Protein AF-A0AAP2BJ85-F1 (afdb_monomer_lite)

Foldseek 3Di:
DVVVVVVVVVVVVVVVVVVVVVVVVVVPPCVVVVVVVVVVVPPPDPDDDPVVVVVVCCVVVVVVVVVVVVVVVVVVPPDDPPDPDDPVNVVVVVPD

pLDDT: mean 72.59, std 10.96, range [50.78, 91.0]

Secondary structure (DSSP, 8-state):
--HHHHHHHHHHHHHHHHHHHHHHHHHS-THHHHHHHHHHHTS-SS---HHHHHHHHHHHHHHHHHHHHHHHHHHHHSPPPS----HHHHHHTTT-

Organism: Klebsiella oxytoca (NCBI:txid571)

Radius of gyration: 41.71 Å; chains: 1; bounding box: 70×37×112 Å

Structure (mmCIF, N/CA/C/O backbone):
data_AF-A0AAP2BJ85-F1
#
_entry.id   AF-A0AAP2BJ85-F1
#
loop_
_atom_site.group_PDB
_atom_site.id
_atom_site.type_symbol
_atom_site.label_atom_id
_atom_site.label_alt_id
_atom_site.label_comp_id
_atom_site.label_asym_id
_atom_site.label_entity_id
_atom_site.label_seq_id
_atom_site.pdbx_PDB_ins_code
_atom_site.Cartn_x
_atom_site.Cartn_y
_atom_site.Cartn_z
_atom_site.occupancy
_atom_site.B_iso_or_equiv
_atom_site.auth_seq_id
_atom_site.auth_comp_id
_atom_site.auth_asym_id
_atom_site.auth_atom_id
_atom_site.pdbx_PDB_model_num
ATOM 1 N N . MET A 1 1 ? 48.282 -3.221 -46.579 1.00 51.38 1 MET A N 1
ATOM 2 C CA . MET A 1 1 ? 47.188 -2.304 -46.998 1.00 51.38 1 MET A CA 1
ATOM 3 C C . MET A 1 1 ? 45.774 -2.857 -46.739 1.00 51.38 1 MET A C 1
ATOM 5 O O . MET A 1 1 ? 44.815 -2.126 -46.959 1.00 51.38 1 MET A O 1
ATOM 9 N N . SER A 1 2 ? 45.612 -4.116 -46.300 1.00 62.44 2 SER A N 1
ATOM 10 C CA . SER A 1 2 ? 44.304 -4.742 -46.022 1.00 62.44 2 SER A CA 1
ATOM 11 C C . SER A 1 2 ? 43.797 -4.496 -44.596 1.00 62.44 2 SER A C 1
ATOM 13 O O . SER A 1 2 ? 42.602 -4.302 -44.405 1.00 62.44 2 SER A O 1
ATOM 15 N N . GLU A 1 3 ? 44.689 -4.448 -43.605 1.00 60.97 3 GLU A N 1
ATOM 16 C CA . GLU A 1 3 ? 44.304 -4.340 -42.190 1.00 60.97 3 GLU A CA 1
ATOM 17 C C . GLU A 1 3 ? 43.634 -3.005 -41.855 1.00 60.97 3 GLU A C 1
ATOM 19 O O . GLU A 1 3 ? 42.574 -2.984 -41.239 1.00 60.97 3 GLU A O 1
ATOM 24 N N . THR A 1 4 ? 44.165 -1.884 -42.349 1.00 69.56 4 THR A N 1
ATOM 25 C CA . THR A 1 4 ? 43.566 -0.555 -42.133 1.00 69.56 4 THR A CA 1
ATOM 26 C C . THR A 1 4 ? 42.172 -0.425 -42.751 1.00 69.56 4 THR A C 1
ATOM 28 O O . THR A 1 4 ? 41.307 0.245 -42.190 1.00 69.56 4 THR A O 1
ATOM 31 N N . LYS A 1 5 ? 41.914 -1.114 -43.871 1.00 71.19 5 LYS A N 1
ATOM 32 C CA . LYS A 1 5 ? 40.582 -1.185 -44.492 1.00 71.19 5 LYS A CA 1
ATOM 33 C C . LYS A 1 5 ? 39.609 -2.011 -43.650 1.00 71.19 5 LYS A C 1
ATOM 35 O O . LYS A 1 5 ? 38.449 -1.628 -43.534 1.00 71.19 5 LYS A O 1
ATOM 40 N N . MET A 1 6 ? 40.077 -3.101 -43.038 1.00 74.75 6 MET A N 1
ATOM 41 C CA . MET A 1 6 ? 39.264 -3.906 -42.120 1.00 74.75 6 MET A CA 1
ATOM 42 C C . MET A 1 6 ? 38.925 -3.142 -40.836 1.00 74.75 6 MET A C 1
ATOM 44 O O . MET A 1 6 ? 37.775 -3.169 -40.405 1.00 74.75 6 MET A O 1
ATOM 48 N N . PHE A 1 7 ? 39.872 -2.377 -40.286 1.00 76.44 7 PHE A N 1
ATOM 49 C CA . PHE A 1 7 ? 39.607 -1.495 -39.146 1.00 76.44 7 PHE A CA 1
ATOM 50 C C . PHE A 1 7 ? 38.560 -0.426 -39.476 1.00 76.44 7 PHE A C 1
ATOM 52 O O . PHE A 1 7 ? 37.588 -0.282 -38.737 1.00 76.44 7 PHE A O 1
ATOM 59 N N 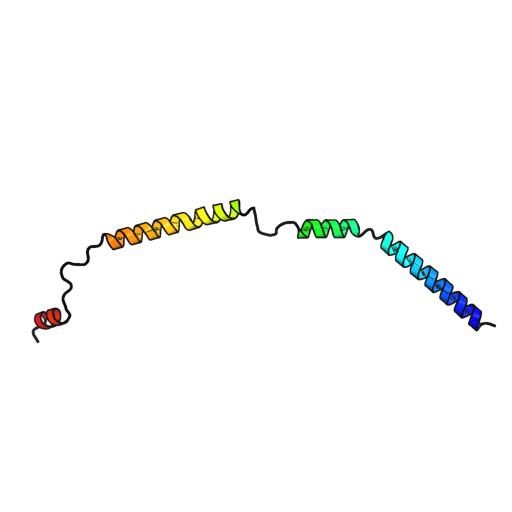. LEU A 1 8 ? 38.686 0.265 -40.612 1.00 80.00 8 LEU A N 1
ATOM 60 C CA . LEU A 1 8 ? 37.697 1.262 -41.042 1.00 80.00 8 LEU A CA 1
ATOM 61 C C . LEU A 1 8 ? 36.309 0.653 -41.282 1.00 80.00 8 LEU A C 1
ATOM 63 O O . LEU A 1 8 ? 35.307 1.239 -40.879 1.00 80.00 8 LEU A O 1
ATOM 67 N N . MET A 1 9 ? 36.246 -0.540 -41.875 1.00 80.12 9 MET A N 1
ATOM 68 C CA . MET A 1 9 ? 34.993 -1.280 -42.049 1.00 80.12 9 MET A CA 1
ATOM 69 C C . MET A 1 9 ? 34.365 -1.655 -40.705 1.00 80.12 9 MET A C 1
ATOM 71 O O . MET A 1 9 ? 33.176 -1.425 -40.512 1.00 80.12 9 MET A O 1
ATOM 75 N N . SER A 1 10 ? 35.150 -2.155 -39.745 1.00 80.69 10 SER A N 1
ATOM 76 C CA . SER A 1 10 ? 34.644 -2.487 -38.406 1.00 80.69 10 SER A CA 1
ATOM 77 C C . SER A 1 10 ? 34.153 -1.260 -37.632 1.00 80.69 10 SER A C 1
ATOM 79 O O . SER A 1 10 ? 33.126 -1.335 -36.961 1.00 80.69 10 SER A O 1
ATOM 81 N N . ALA A 1 11 ? 34.833 -0.118 -37.773 1.00 82.56 11 ALA A N 1
ATOM 82 C CA . ALA A 1 11 ? 34.435 1.139 -37.149 1.00 82.56 11 ALA A CA 1
ATOM 83 C C . ALA A 1 11 ? 33.152 1.704 -37.780 1.00 82.56 11 ALA A C 1
ATOM 85 O O . ALA A 1 11 ? 32.271 2.191 -37.077 1.00 82.56 11 ALA A O 1
ATOM 86 N N . GLY A 1 12 ? 33.005 1.592 -39.104 1.00 85.69 12 GLY A N 1
ATOM 87 C CA . GLY A 1 12 ? 31.764 1.955 -39.789 1.00 85.69 12 GLY A CA 1
ATOM 88 C C . GLY A 1 12 ? 30.594 1.060 -39.377 1.00 85.69 12 GLY A C 1
ATOM 89 O O . GLY A 1 12 ? 29.493 1.546 -39.125 1.00 85.69 12 GLY A O 1
ATOM 90 N N . LEU A 1 13 ? 30.839 -0.244 -39.245 1.00 86.62 13 LEU A N 1
ATOM 91 C CA . LEU A 1 13 ? 29.816 -1.221 -38.879 1.00 86.62 13 LEU A CA 1
ATOM 92 C C . LEU A 1 13 ? 29.386 -1.077 -37.411 1.00 86.62 13 LEU A C 1
ATOM 94 O O . LEU A 1 13 ? 28.201 -1.207 -37.108 1.00 86.62 13 LEU A O 1
ATOM 98 N N . SER A 1 14 ? 30.309 -0.731 -36.507 1.00 86.44 14 SER A N 1
ATOM 99 C CA . SER A 1 14 ? 29.985 -0.455 -35.103 1.00 86.44 14 SER A CA 1
ATOM 100 C C . SER A 1 14 ? 29.182 0.838 -34.930 1.00 86.44 14 SER A C 1
ATOM 102 O O . SER A 1 14 ? 28.243 0.864 -34.133 1.00 86.44 14 SER A O 1
ATOM 104 N N . LEU A 1 15 ? 29.482 1.881 -35.712 1.00 86.81 15 LEU A N 1
ATOM 105 C CA . LEU A 1 15 ? 28.702 3.123 -35.738 1.00 86.81 15 LEU A CA 1
ATOM 106 C C . LEU A 1 15 ? 27.301 2.922 -36.326 1.00 86.81 15 LEU A C 1
ATOM 108 O O . LEU A 1 15 ? 26.324 3.435 -35.786 1.00 86.81 15 LEU A O 1
ATOM 112 N N . ALA A 1 16 ? 27.178 2.141 -37.400 1.00 88.19 16 ALA A N 1
ATOM 113 C CA . ALA A 1 16 ? 25.875 1.804 -37.966 1.00 88.19 16 ALA A CA 1
ATOM 114 C C . ALA A 1 16 ? 25.027 0.983 -36.979 1.00 88.19 16 ALA A C 1
ATOM 116 O O . ALA A 1 16 ? 23.835 1.241 -36.809 1.00 88.19 16 ALA A O 1
ATOM 117 N N . CYS A 1 17 ? 25.647 0.026 -36.284 1.00 86.12 17 CYS A N 1
ATOM 118 C CA . CYS A 1 17 ? 24.971 -0.810 -35.296 1.00 86.12 17 CYS A CA 1
ATOM 119 C C . CYS A 1 17 ? 24.501 0.001 -34.076 1.00 86.12 17 CYS A C 1
ATOM 121 O O . CYS A 1 17 ? 23.360 -0.146 -33.638 1.00 86.12 17 CYS A O 1
ATOM 123 N N . SER A 1 18 ? 25.333 0.911 -33.558 1.00 86.88 18 SER A N 1
ATOM 124 C CA . SER A 1 18 ? 24.945 1.772 -32.436 1.00 86.88 18 SER A CA 1
ATOM 125 C C . SER A 1 18 ? 23.825 2.745 -32.812 1.00 86.88 18 SER A C 1
ATOM 127 O O . SER A 1 18 ? 22.880 2.904 -32.040 1.00 86.88 18 SER A O 1
ATOM 129 N N . ALA A 1 19 ? 23.851 3.317 -34.020 1.00 85.62 19 ALA A N 1
ATOM 130 C CA . ALA A 1 19 ? 22.771 4.166 -34.521 1.00 85.62 19 ALA A CA 1
ATOM 131 C C . ALA A 1 19 ? 21.437 3.408 -34.646 1.00 85.62 19 ALA A C 1
ATOM 133 O O . ALA A 1 19 ? 20.395 3.921 -34.235 1.00 85.62 19 ALA A O 1
ATOM 134 N N . LEU A 1 20 ? 21.462 2.168 -35.149 1.00 85.69 20 LEU A N 1
ATOM 135 C CA . LEU A 1 20 ? 20.271 1.317 -35.244 1.00 85.69 20 LEU A CA 1
ATOM 136 C C . LEU A 1 20 ? 19.715 0.935 -33.871 1.00 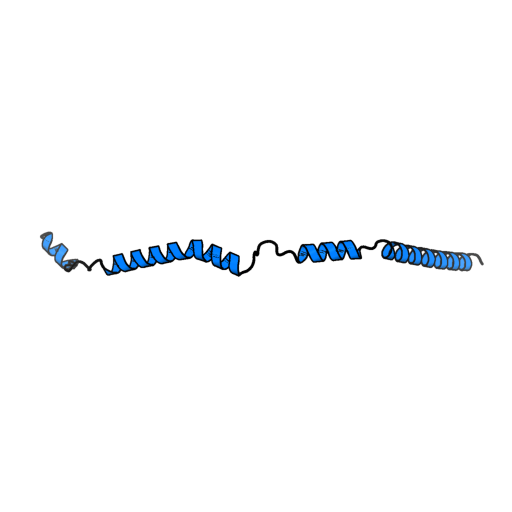85.69 20 LEU A C 1
ATOM 138 O O . LEU A 1 20 ? 18.499 0.930 -33.694 1.00 85.69 20 LEU A O 1
ATOM 142 N N . LEU A 1 21 ? 20.576 0.665 -32.887 1.00 83.44 21 LEU A N 1
ATOM 143 C CA . LEU A 1 21 ? 20.141 0.402 -31.515 1.00 83.44 21 LEU A CA 1
ATOM 144 C C . LEU A 1 21 ? 19.487 1.635 -30.888 1.00 83.44 21 LEU A C 1
ATOM 146 O O . LEU A 1 21 ? 18.416 1.514 -30.303 1.00 83.44 21 LEU A O 1
ATOM 150 N N . VAL A 1 22 ? 20.069 2.827 -31.050 1.00 82.19 22 VAL A N 1
ATOM 151 C CA . VAL A 1 22 ? 19.476 4.079 -30.546 1.00 82.19 22 VAL A CA 1
ATOM 152 C C . VAL A 1 22 ? 18.130 4.360 -31.214 1.00 82.19 22 VAL A C 1
ATOM 154 O O . VAL A 1 22 ? 17.172 4.729 -30.532 1.00 82.19 22 VAL A O 1
ATOM 157 N N . ALA A 1 23 ? 18.022 4.134 -32.525 1.00 78.69 23 ALA A N 1
ATOM 158 C CA . ALA A 1 23 ? 16.762 4.265 -33.249 1.00 78.69 23 ALA A CA 1
ATOM 159 C C . ALA A 1 23 ? 15.720 3.245 -32.768 1.00 78.69 23 ALA A C 1
ATOM 161 O O . ALA A 1 23 ? 14.581 3.624 -32.512 1.00 78.69 23 ALA A O 1
ATOM 162 N N . ALA A 1 24 ? 16.108 1.982 -32.570 1.00 76.88 24 ALA A N 1
ATOM 163 C CA . ALA A 1 24 ? 15.232 0.945 -32.035 1.00 76.88 24 ALA A CA 1
ATOM 164 C C . ALA A 1 24 ? 14.750 1.286 -30.619 1.00 76.88 24 ALA A C 1
ATOM 166 O O . ALA A 1 24 ? 13.555 1.200 -30.359 1.00 76.88 24 ALA A O 1
ATOM 167 N N . PHE A 1 25 ? 15.639 1.749 -29.734 1.00 71.19 25 PHE A N 1
ATOM 168 C CA . PHE A 1 25 ? 15.275 2.177 -28.380 1.00 71.19 25 PHE A CA 1
ATOM 169 C C . PHE A 1 25 ? 14.359 3.406 -28.372 1.00 71.19 25 PHE A C 1
ATOM 171 O O . PHE A 1 25 ? 13.445 3.476 -27.554 1.00 71.19 25 PHE A O 1
ATOM 178 N N . SER A 1 26 ? 14.569 4.343 -29.300 1.00 69.94 26 SER A N 1
ATOM 179 C CA . SER A 1 26 ? 13.725 5.537 -29.446 1.00 69.94 26 SER A CA 1
ATOM 180 C C . SER A 1 26 ? 12.343 5.206 -30.019 1.00 69.94 26 SER A C 1
ATOM 182 O O . SER A 1 26 ? 11.352 5.795 -29.604 1.00 69.94 26 SER A O 1
ATOM 184 N N . TYR A 1 27 ? 12.260 4.246 -30.948 1.00 65.75 27 TYR A N 1
ATOM 185 C CA . TYR A 1 27 ? 10.994 3.762 -31.513 1.00 65.75 27 TYR A CA 1
ATOM 186 C C . TYR A 1 27 ? 10.233 2.831 -30.574 1.00 65.75 27 TYR A C 1
ATOM 188 O O . TYR A 1 27 ? 9.005 2.761 -30.635 1.00 65.75 27 TYR A O 1
ATOM 196 N N . THR A 1 28 ? 10.931 2.110 -29.694 1.00 65.44 28 THR A N 1
ATOM 197 C CA . THR A 1 28 ? 10.296 1.387 -28.595 1.00 65.44 28 THR A CA 1
ATOM 198 C C . THR A 1 28 ? 9.887 2.407 -27.546 1.00 65.44 28 THR A C 1
ATOM 200 O O . THR A 1 28 ? 10.532 2.535 -26.507 1.00 65.44 28 THR A O 1
ATOM 203 N N . ASP A 1 29 ? 8.827 3.159 -27.836 1.00 61.56 29 ASP A N 1
ATOM 204 C CA . ASP A 1 29 ? 8.271 4.174 -26.954 1.00 61.56 29 ASP A CA 1
ATOM 205 C C . ASP A 1 29 ? 7.617 3.505 -25.735 1.00 61.56 29 ASP A C 1
ATOM 207 O O . ASP A 1 29 ? 6.404 3.328 -25.595 1.00 61.56 29 ASP A O 1
ATOM 211 N N . LYS A 1 30 ? 8.494 3.046 -24.845 1.00 64.44 30 LYS A N 1
ATOM 212 C CA . LYS A 1 30 ? 8.190 2.438 -23.558 1.00 64.44 30 LYS A CA 1
ATOM 213 C C . LYS A 1 30 ? 7.686 3.492 -22.578 1.00 64.44 30 LYS A C 1
ATOM 215 O O . LYS A 1 30 ? 7.267 3.104 -21.495 1.00 64.44 30 LYS A O 1
ATOM 220 N N . SER A 1 31 ? 7.692 4.783 -22.932 1.00 65.38 31 SER A N 1
ATOM 221 C CA . SER A 1 31 ? 7.202 5.866 -22.075 1.00 65.38 31 SER A CA 1
ATOM 222 C C . SER A 1 31 ? 5.753 5.622 -21.656 1.00 65.38 31 SER A C 1
ATOM 224 O O . SER A 1 31 ? 5.451 5.681 -20.470 1.00 65.38 31 SER A O 1
ATOM 226 N N . SER A 1 32 ? 4.899 5.198 -22.590 1.00 64.62 32 SER A N 1
ATOM 227 C CA . SER A 1 32 ? 3.499 4.844 -22.333 1.00 64.62 32 SER A CA 1
ATOM 228 C C . SER A 1 32 ? 3.351 3.637 -21.398 1.00 64.62 32 SER A C 1
ATOM 230 O O . SER A 1 32 ? 2.506 3.640 -20.503 1.00 64.62 32 SER A O 1
ATOM 232 N N . GLN A 1 33 ? 4.206 2.618 -21.549 1.00 66.88 33 GLN A N 1
ATOM 233 C CA . GLN A 1 33 ? 4.232 1.437 -20.676 1.00 66.88 33 GLN A CA 1
ATOM 234 C C . GLN A 1 33 ? 4.756 1.789 -19.278 1.00 66.88 33 GLN A C 1
ATOM 236 O O . GLN A 1 33 ? 4.205 1.318 -18.288 1.00 66.88 33 GLN A O 1
ATOM 241 N N . ILE A 1 34 ? 5.775 2.646 -19.184 1.00 69.69 34 ILE A N 1
ATOM 242 C CA . ILE A 1 34 ? 6.338 3.152 -17.925 1.00 69.69 34 ILE A CA 1
ATOM 243 C C . ILE A 1 34 ? 5.322 4.055 -17.217 1.00 69.69 34 ILE A C 1
ATOM 245 O O . ILE A 1 34 ? 5.136 3.936 -16.009 1.00 69.69 34 ILE A O 1
ATOM 249 N N . GLU A 1 35 ? 4.610 4.909 -17.951 1.00 71.44 35 GLU A N 1
ATOM 250 C CA . GLU A 1 35 ? 3.554 5.767 -17.417 1.00 71.44 35 GLU A CA 1
ATOM 251 C C . GLU A 1 35 ? 2.354 4.939 -16.940 1.00 71.44 35 GLU A C 1
ATOM 253 O O . GLU A 1 35 ? 1.806 5.203 -15.869 1.00 71.44 35 GLU A O 1
ATOM 258 N N . ALA A 1 36 ? 1.972 3.895 -17.681 1.00 71.25 36 ALA A N 1
ATOM 259 C CA . ALA A 1 36 ? 0.938 2.953 -17.265 1.00 71.25 36 ALA A CA 1
ATOM 260 C C . ALA A 1 36 ? 1.349 2.180 -16.002 1.00 71.25 36 ALA A C 1
ATOM 262 O O . ALA A 1 36 ? 0.549 2.072 -15.070 1.00 71.25 36 ALA A O 1
ATOM 263 N N . LEU A 1 37 ? 2.604 1.722 -15.921 1.00 70.12 37 LEU A N 1
ATOM 264 C CA . LEU A 1 37 ? 3.149 1.052 -14.739 1.00 70.12 37 LEU A CA 1
ATOM 265 C C . LEU A 1 37 ? 3.197 2.000 -13.531 1.00 70.12 37 LEU A C 1
ATOM 267 O O . LEU A 1 37 ? 2.818 1.612 -12.429 1.00 70.12 37 LEU A O 1
ATOM 271 N N . ALA A 1 38 ? 3.588 3.260 -13.738 1.00 71.31 38 ALA A N 1
ATOM 272 C CA . ALA A 1 38 ? 3.606 4.297 -12.709 1.00 71.31 38 ALA A CA 1
ATOM 273 C C . ALA A 1 38 ? 2.192 4.692 -12.248 1.00 71.31 38 ALA A C 1
ATOM 275 O O . ALA A 1 38 ? 1.970 4.969 -11.071 1.00 71.31 38 ALA A O 1
ATOM 276 N N . LYS A 1 39 ? 1.204 4.705 -13.150 1.00 68.94 39 LYS A N 1
ATOM 277 C CA . LYS A 1 39 ? -0.209 4.895 -12.787 1.00 68.94 39 LYS A CA 1
ATOM 278 C C . LYS A 1 39 ? -0.749 3.697 -12.015 1.00 68.94 39 LYS A C 1
ATOM 280 O O . LYS A 1 39 ? -1.524 3.886 -11.084 1.00 68.94 39 LYS A O 1
ATOM 285 N N . GLN A 1 40 ? -0.341 2.481 -12.371 1.00 69.00 40 GLN A N 1
ATOM 286 C CA . GLN A 1 40 ? -0.751 1.264 -11.677 1.00 69.00 40 GLN A CA 1
ATOM 287 C C . GLN A 1 40 ? -0.096 1.137 -10.295 1.00 69.00 40 GLN A C 1
ATOM 289 O O . GLN A 1 40 ? -0.784 0.756 -9.355 1.00 69.00 40 GLN A O 1
ATOM 294 N N . SER A 1 41 ? 1.172 1.525 -10.132 1.00 63.56 41 SER A N 1
ATOM 295 C CA . SER A 1 41 ? 1.845 1.557 -8.824 1.00 63.56 41 SER A CA 1
ATOM 296 C C . SER A 1 41 ? 1.312 2.657 -7.902 1.00 63.56 41 SER A C 1
ATOM 298 O O . SER A 1 41 ? 1.336 2.506 -6.685 1.00 63.56 41 SER A O 1
ATOM 300 N N . LYS A 1 42 ? 0.775 3.744 -8.472 1.00 63.66 42 LYS A N 1
ATOM 301 C CA . LYS A 1 42 ? 0.064 4.796 -7.731 1.00 63.66 42 LYS A CA 1
ATOM 302 C C . LYS A 1 42 ? -1.376 4.436 -7.365 1.00 63.66 42 LYS A C 1
ATOM 304 O O . LYS A 1 42 ? -1.984 5.183 -6.602 1.00 63.66 42 LYS A O 1
ATOM 309 N N . LYS A 1 43 ? -1.950 3.343 -7.887 1.00 58.72 43 LYS A N 1
ATOM 310 C CA . LYS A 1 43 ? -3.261 2.880 -7.413 1.00 58.72 43 LYS A CA 1
ATOM 311 C C . LYS A 1 43 ? -3.061 2.296 -6.015 1.00 58.72 43 LYS A C 1
ATOM 313 O O . LYS A 1 43 ? -2.345 1.304 -5.899 1.00 58.72 43 LYS A O 1
ATOM 318 N N . PRO A 1 44 ? -3.659 2.881 -4.963 1.00 59.06 44 PRO A N 1
ATOM 319 C CA . PRO A 1 44 ? -3.514 2.356 -3.618 1.00 59.06 44 PRO A CA 1
ATOM 320 C C . PRO A 1 44 ? -4.172 0.978 -3.571 1.00 59.06 44 PRO A C 1
ATOM 322 O O . PRO A 1 44 ? -5.395 0.840 -3.546 1.00 59.06 44 PRO A O 1
ATOM 325 N N . VAL A 1 45 ? -3.340 -0.057 -3.600 1.00 63.28 45 VAL A N 1
ATOM 326 C CA . VAL A 1 45 ? -3.740 -1.416 -3.270 1.00 63.28 45 VAL A CA 1
ATOM 327 C C . VAL A 1 45 ? -4.043 -1.385 -1.771 1.00 63.28 45 VAL A C 1
ATOM 329 O O . VAL A 1 45 ? -3.146 -1.204 -0.957 1.00 63.28 45 VAL A O 1
ATOM 332 N N . TYR A 1 46 ? -5.324 -1.502 -1.422 1.00 51.03 46 TYR A N 1
ATOM 333 C CA .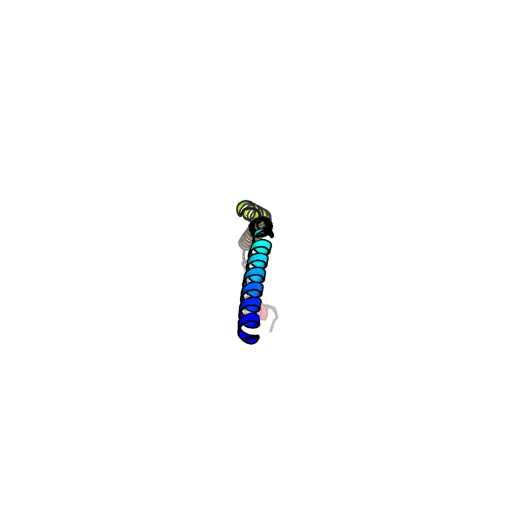 TYR A 1 46 ? -5.822 -1.728 -0.058 1.00 51.03 46 TYR A CA 1
ATOM 334 C C . TYR A 1 46 ? -5.931 -0.572 0.946 1.00 51.03 46 TYR A C 1
ATOM 336 O O . TYR A 1 46 ? -6.095 -0.832 2.133 1.00 51.03 46 TYR A O 1
ATOM 344 N N . LEU A 1 47 ? -5.990 0.687 0.514 1.00 53.88 47 LEU A N 1
ATOM 345 C CA . LEU A 1 47 ? -6.460 1.760 1.401 1.00 53.88 47 LEU A CA 1
ATOM 346 C C . LEU A 1 47 ? -7.465 2.639 0.667 1.00 53.88 47 LEU A C 1
ATOM 348 O O . LEU A 1 47 ? -7.141 3.692 0.122 1.00 53.88 47 LEU A O 1
ATOM 352 N N . SER A 1 48 ? -8.722 2.196 0.669 1.00 60.22 48 SER A N 1
ATOM 353 C CA . SER A 1 48 ? -9.826 3.147 0.620 1.00 60.22 48 SER A CA 1
ATOM 354 C C . SER A 1 48 ? -9.575 4.204 1.691 1.00 60.22 48 SER A C 1
ATOM 356 O O . SER A 1 48 ? -9.250 3.830 2.816 1.00 60.22 48 SER A O 1
ATOM 358 N N . THR A 1 49 ? -9.671 5.474 1.302 1.00 71.00 49 THR A N 1
ATOM 359 C CA . THR A 1 49 ? -9.554 6.702 2.104 1.00 71.00 49 THR A CA 1
ATOM 360 C C . THR A 1 49 ? -9.585 6.459 3.614 1.00 71.00 49 THR A C 1
ATOM 362 O O . THR A 1 49 ? -10.502 5.806 4.098 1.00 71.00 49 THR A O 1
ATOM 365 N N . GLN A 1 50 ? -8.636 7.020 4.371 1.00 68.00 50 GLN A N 1
ATOM 366 C CA . GLN A 1 50 ? -8.527 6.876 5.837 1.00 68.00 50 GLN A CA 1
ATOM 367 C C . GLN A 1 50 ? -9.874 7.008 6.575 1.00 68.00 50 GLN A C 1
ATOM 369 O O . GLN A 1 50 ? -10.129 6.314 7.551 1.00 68.00 50 GLN A O 1
ATOM 374 N N . GLU A 1 51 ? -10.766 7.845 6.055 1.00 73.31 51 GLU A N 1
ATOM 375 C CA . GLU A 1 51 ? -12.146 8.009 6.504 1.00 73.31 51 GLU A CA 1
ATOM 376 C C . GLU A 1 51 ? -12.995 6.722 6.447 1.00 73.31 51 GLU A C 1
ATOM 378 O O . GLU A 1 51 ? -13.702 6.407 7.401 1.00 73.31 51 GLU A O 1
ATOM 383 N N . LYS A 1 52 ? -12.891 5.930 5.374 1.00 75.62 52 LYS A N 1
ATOM 384 C CA . LYS A 1 52 ? -13.598 4.650 5.223 1.00 75.62 52 LYS A CA 1
ATOM 385 C C . LYS A 1 52 ? -13.057 3.592 6.183 1.00 75.62 52 LYS A C 1
ATOM 387 O O . LYS A 1 52 ? -13.844 2.902 6.817 1.00 75.62 52 LYS A O 1
ATOM 392 N N . MET A 1 53 ? -11.737 3.532 6.357 1.00 76.38 53 MET A N 1
ATOM 393 C CA . MET A 1 53 ? -11.101 2.660 7.351 1.00 76.38 53 MET A CA 1
ATOM 394 C C . MET A 1 53 ? -11.514 3.043 8.778 1.00 76.38 53 MET A C 1
ATOM 396 O O . MET A 1 53 ? -11.866 2.174 9.568 1.00 76.38 53 MET A O 1
ATOM 400 N N . ASN A 1 54 ? -11.539 4.338 9.101 1.00 80.12 54 ASN A N 1
ATOM 401 C CA . ASN A 1 54 ? -11.994 4.816 10.406 1.00 80.12 54 ASN A CA 1
ATOM 402 C C . ASN A 1 54 ? -13.468 4.481 10.651 1.00 80.12 54 ASN A C 1
ATOM 404 O O . ASN A 1 54 ? -13.827 4.116 11.766 1.00 80.12 54 ASN A O 1
ATOM 408 N N . LYS A 1 55 ? -14.314 4.576 9.620 1.00 83.81 55 LYS A N 1
ATOM 409 C CA . LYS A 1 55 ? -15.730 4.211 9.705 1.00 83.81 55 LYS A CA 1
ATOM 410 C C . LYS A 1 55 ? -15.919 2.712 9.929 1.00 83.81 55 LYS A C 1
ATOM 412 O O . LYS A 1 55 ? -16.601 2.332 10.871 1.00 83.81 55 LYS A O 1
ATOM 417 N N . GLU A 1 56 ? -15.267 1.875 9.124 1.00 80.31 56 GLU A N 1
ATOM 418 C CA . GLU A 1 56 ? -15.321 0.414 9.270 1.00 80.31 56 GLU A CA 1
ATOM 419 C C . GLU A 1 56 ? -14.770 -0.028 10.636 1.00 80.31 56 GLU A C 1
ATOM 421 O O . GLU A 1 56 ? -15.354 -0.880 11.306 1.00 80.31 56 GLU A O 1
ATOM 426 N N . MET A 1 57 ? -13.691 0.604 11.106 1.00 80.00 57 MET A N 1
ATOM 427 C CA . MET A 1 57 ? -13.134 0.324 12.426 1.00 80.00 57 MET A CA 1
ATOM 428 C C . MET A 1 57 ? -14.048 0.807 13.557 1.00 80.00 57 MET A C 1
ATOM 430 O O . MET A 1 57 ? -14.187 0.105 14.557 1.00 80.00 57 MET A O 1
ATOM 434 N N . ALA A 1 58 ? -14.714 1.955 13.411 1.00 84.88 58 ALA A N 1
ATOM 435 C CA . ALA A 1 58 ? -15.702 2.429 14.376 1.00 84.88 58 ALA A CA 1
ATOM 436 C C . ALA A 1 58 ? -16.924 1.498 14.447 1.00 84.88 58 ALA A C 1
ATOM 438 O O . ALA A 1 58 ? -17.351 1.163 15.551 1.00 84.88 58 ALA A O 1
ATOM 439 N N . ASP A 1 59 ? -17.431 1.018 13.309 1.00 87.25 59 ASP A N 1
ATOM 440 C CA . ASP A 1 59 ? -18.566 0.086 13.252 1.00 87.25 59 ASP A CA 1
ATOM 441 C C . ASP A 1 59 ? -18.262 -1.234 13.988 1.00 87.25 59 ASP A C 1
ATOM 443 O O . ASP A 1 59 ? -19.142 -1.808 14.633 1.00 87.25 59 ASP A O 1
ATOM 447 N N . ILE A 1 60 ? -17.005 -1.692 13.958 1.00 84.12 60 ILE A N 1
ATOM 448 C CA . ILE A 1 60 ? -16.568 -2.918 14.642 1.00 84.12 60 ILE A CA 1
ATOM 449 C C . ILE A 1 60 ? -16.207 -2.658 16.114 1.00 84.12 60 ILE A C 1
ATOM 451 O O . ILE A 1 60 ? -16.609 -3.418 16.998 1.00 84.12 60 ILE A O 1
ATOM 455 N N . MET A 1 61 ? -15.434 -1.608 16.408 1.00 84.75 61 MET A N 1
ATOM 456 C CA . MET A 1 61 ? -14.889 -1.371 17.751 1.00 84.75 61 MET A CA 1
ATOM 457 C C . MET A 1 61 ? -15.897 -0.732 18.710 1.00 84.75 61 MET A C 1
ATOM 459 O O . MET A 1 61 ? -15.889 -1.057 19.899 1.00 84.75 61 MET A O 1
ATOM 463 N N . LEU A 1 62 ? -16.772 0.161 18.237 1.00 88.25 62 LEU A N 1
ATOM 464 C CA . LEU A 1 62 ? -17.697 0.902 19.102 1.00 88.25 62 LEU A CA 1
ATOM 465 C C . LEU A 1 62 ? -18.648 -0.027 19.888 1.00 88.25 62 LEU A C 1
ATOM 467 O O . LEU A 1 62 ? -18.763 0.154 21.105 1.00 88.25 62 LEU A O 1
ATOM 471 N N . PRO A 1 63 ? -19.279 -1.055 19.282 1.00 91.00 63 PRO A N 1
ATOM 472 C CA . PRO A 1 63 ? -20.144 -1.976 20.022 1.00 91.00 63 PRO A CA 1
ATOM 473 C C . PRO A 1 63 ? -19.382 -2.798 21.070 1.00 91.00 63 PRO A C 1
ATOM 475 O O . PRO A 1 63 ? -19.900 -3.050 22.160 1.00 91.00 63 PRO A O 1
ATOM 478 N N . LEU A 1 64 ? -18.138 -3.189 20.769 1.00 87.69 64 LEU A N 1
ATOM 479 C CA . LEU A 1 64 ? -17.289 -3.950 21.689 1.00 87.69 64 LEU A CA 1
ATOM 480 C 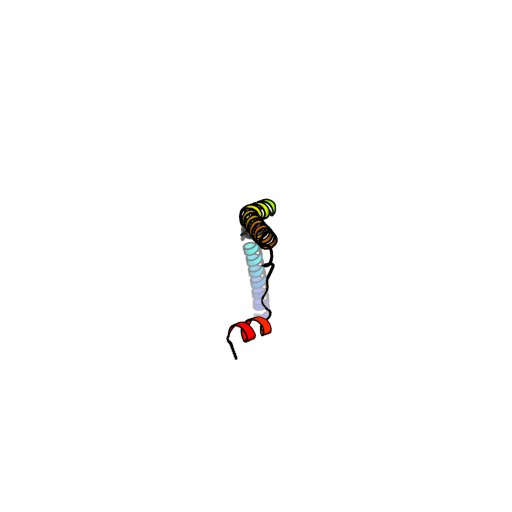C . LEU A 1 64 ? -16.926 -3.122 22.924 1.00 87.69 64 LEU A C 1
ATOM 482 O O . LEU A 1 64 ? -17.074 -3.600 24.050 1.00 87.69 64 LEU A O 1
ATOM 486 N N . LEU A 1 65 ? -16.538 -1.861 22.724 1.00 87.31 65 LEU A N 1
ATOM 487 C CA . LEU A 1 65 ? -16.233 -0.933 23.814 1.00 87.31 65 LEU A CA 1
ATOM 488 C C . LEU A 1 65 ? -17.469 -0.643 24.674 1.00 87.31 65 LEU A C 1
ATOM 490 O O . LEU A 1 65 ? -17.386 -0.630 25.902 1.00 87.31 65 LEU A O 1
ATOM 494 N N . GLN A 1 66 ? -18.640 -0.470 24.056 1.00 89.69 66 GLN A N 1
ATOM 495 C CA . GLN A 1 66 ? -19.896 -0.297 24.790 1.00 89.69 66 GLN A CA 1
ATOM 496 C C . GLN A 1 66 ? -20.253 -1.531 25.626 1.00 89.69 66 GLN A C 1
ATOM 498 O O . GLN A 1 66 ? -20.726 -1.392 26.755 1.00 89.69 66 GLN A O 1
ATOM 503 N N . LYS A 1 67 ? -20.023 -2.738 25.095 1.00 90.06 67 LYS A N 1
ATOM 504 C CA . LYS A 1 67 ? -20.252 -3.990 25.822 1.00 90.06 67 LYS A CA 1
ATOM 505 C C . LYS A 1 67 ? -19.317 -4.115 27.025 1.00 90.06 67 LYS A C 1
ATOM 507 O O . LYS A 1 67 ? -19.800 -4.353 28.129 1.00 90.06 67 LYS A O 1
ATOM 512 N N . GLN A 1 68 ? -18.020 -3.864 26.838 1.00 86.75 68 GLN A N 1
ATOM 513 C CA . GLN A 1 68 ? -17.040 -3.867 27.929 1.00 86.75 68 GLN A CA 1
ATOM 514 C C . GLN A 1 68 ? -17.414 -2.871 29.028 1.00 86.75 68 GLN A C 1
ATOM 516 O O . GLN A 1 68 ? -17.432 -3.222 30.206 1.00 86.75 68 GLN A O 1
ATOM 521 N N . ARG A 1 69 ? -17.813 -1.650 28.656 1.00 88.12 69 ARG A N 1
ATOM 522 C CA . ARG A 1 69 ? -18.209 -0.631 29.633 1.00 88.12 69 ARG A CA 1
ATOM 523 C C . ARG A 1 69 ? -19.434 -1.048 30.452 1.00 88.12 69 ARG A C 1
ATOM 525 O O . ARG A 1 69 ? -19.469 -0.834 31.660 1.00 88.12 69 ARG A O 1
ATOM 532 N N . LYS A 1 70 ? -20.427 -1.680 29.816 1.00 87.19 70 LYS A N 1
ATOM 533 C CA . LYS A 1 70 ? -21.612 -2.221 30.506 1.00 87.19 70 LYS A CA 1
ATOM 534 C C . LYS A 1 70 ? -21.249 -3.360 31.459 1.00 87.19 70 LYS A C 1
ATOM 536 O O . LYS A 1 70 ? -21.797 -3.425 32.556 1.00 87.19 70 LYS A O 1
ATOM 541 N N . GLU A 1 71 ? -20.325 -4.236 31.069 1.00 85.56 71 GLU A N 1
ATOM 542 C CA . GLU A 1 71 ? -19.820 -5.309 31.934 1.00 85.56 71 GLU A CA 1
ATOM 543 C C . GLU A 1 71 ? -19.053 -4.754 33.144 1.00 85.56 71 GLU A C 1
ATOM 545 O O . GLU A 1 71 ? -19.240 -5.231 34.264 1.00 85.56 71 GLU A O 1
ATOM 550 N N . GLU A 1 72 ? -18.243 -3.710 32.964 1.00 81.44 72 GLU A N 1
ATOM 551 C CA . GLU A 1 72 ? -17.573 -3.018 34.070 1.00 81.44 72 GLU A CA 1
ATOM 552 C C . GLU A 1 72 ? -18.558 -2.330 35.019 1.00 81.44 72 GLU A C 1
ATOM 554 O O . GLU A 1 72 ? -18.423 -2.433 36.238 1.00 81.44 72 GLU A O 1
ATOM 559 N N . GLU A 1 73 ? -19.568 -1.641 34.487 1.00 82.38 73 GLU A N 1
ATOM 560 C CA . GLU A 1 73 ? -20.621 -1.023 35.295 1.00 82.38 73 GLU A CA 1
ATOM 561 C C . GLU A 1 73 ? -21.435 -2.077 36.060 1.00 82.38 73 GLU A C 1
ATOM 563 O O . GLU A 1 73 ? -21.768 -1.865 37.228 1.00 82.38 73 GLU A O 1
ATOM 568 N N . ALA A 1 74 ? -21.704 -3.235 35.452 1.00 79.19 74 ALA A N 1
ATOM 569 C CA . ALA A 1 74 ? -22.342 -4.362 36.126 1.00 79.19 74 ALA A CA 1
ATOM 570 C C . ALA A 1 74 ? -21.461 -4.907 37.261 1.00 79.19 74 ALA A C 1
ATOM 572 O O . ALA A 1 74 ? -21.951 -5.087 38.373 1.00 79.19 74 ALA A O 1
ATOM 573 N N . ARG A 1 75 ? -20.151 -5.077 37.032 1.00 68.25 75 ARG A N 1
ATOM 574 C CA . ARG A 1 75 ? -19.193 -5.489 38.074 1.00 68.25 75 ARG A CA 1
ATOM 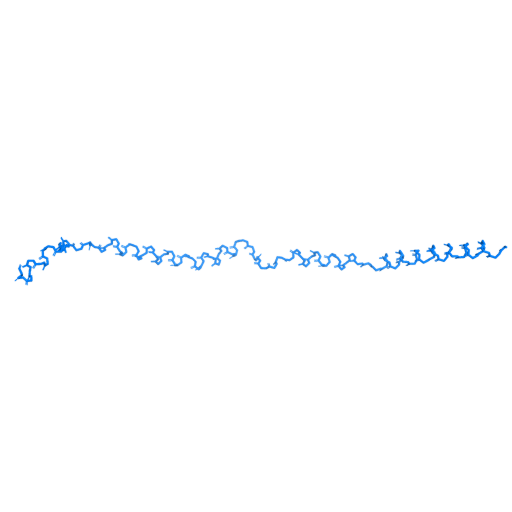575 C C . ARG A 1 75 ? -19.098 -4.481 39.218 1.00 68.25 75 ARG A C 1
ATOM 577 O O . ARG A 1 75 ? -19.001 -4.893 40.366 1.00 68.25 75 ARG A O 1
ATOM 584 N N . LYS A 1 76 ? -19.167 -3.177 38.933 1.00 67.69 76 LYS A N 1
ATOM 585 C CA . LYS A 1 76 ? -19.173 -2.118 39.961 1.00 67.69 76 LYS A CA 1
ATOM 586 C C . LYS A 1 76 ? -20.461 -2.101 40.792 1.00 67.69 76 LYS A C 1
ATOM 588 O O . LYS A 1 76 ? -20.419 -1.701 41.951 1.00 67.69 76 LYS A O 1
ATOM 593 N N . LYS A 1 77 ? -21.594 -2.525 40.220 1.00 66.69 77 LYS A N 1
ATOM 594 C CA . LYS A 1 77 ? -22.889 -2.630 40.919 1.00 66.69 77 LYS A CA 1
ATOM 595 C C . LYS A 1 77 ? -23.015 -3.884 41.785 1.00 66.69 77 LYS A C 1
ATOM 597 O O . LYS A 1 77 ? -23.866 -3.911 42.672 1.00 66.69 77 LYS A O 1
ATOM 602 N N . ILE A 1 78 ? -22.183 -4.902 41.561 1.00 62.09 78 ILE A N 1
ATOM 603 C CA . ILE A 1 78 ? -22.087 -6.050 42.464 1.00 62.09 78 ILE A CA 1
ATOM 604 C C . ILE A 1 78 ? -21.415 -5.555 43.750 1.00 62.09 78 ILE A C 1
ATOM 606 O O . ILE A 1 78 ? -20.201 -5.356 43.802 1.00 62.09 78 ILE A O 1
ATOM 610 N N . LYS A 1 79 ? -22.219 -5.325 44.796 1.00 59.44 79 LYS A N 1
ATOM 611 C CA . LYS A 1 79 ? -21.696 -5.112 46.149 1.00 59.44 79 LYS A CA 1
ATOM 612 C C . LYS A 1 79 ? -20.858 -6.333 46.521 1.00 59.44 79 LYS A C 1
ATOM 614 O O . LYS A 1 79 ? -21.311 -7.466 46.352 1.00 59.44 79 LYS A O 1
ATOM 619 N N . LYS A 1 80 ? -19.639 -6.105 47.022 1.00 60.66 80 LYS A N 1
ATOM 620 C CA . LYS A 1 80 ? -18.893 -7.166 47.708 1.00 60.66 80 LY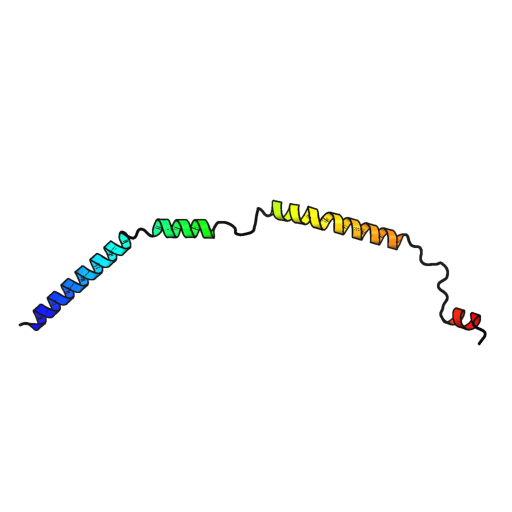S A CA 1
ATOM 621 C C . LYS A 1 80 ? -19.813 -7.727 48.802 1.00 60.66 80 LYS A C 1
ATOM 623 O O . LYS A 1 80 ? -20.494 -6.924 49.439 1.00 60.66 80 LYS A O 1
ATOM 628 N N . PRO A 1 81 ? -19.891 -9.053 48.990 1.00 62.31 81 PRO A N 1
ATOM 629 C CA . PRO A 1 81 ? -20.679 -9.606 50.081 1.00 62.31 81 PRO A CA 1
ATOM 630 C C . PRO A 1 81 ? -20.209 -8.974 51.397 1.00 62.31 81 PRO A C 1
ATOM 632 O O . PRO A 1 81 ? -19.007 -8.931 51.656 1.00 62.31 81 PRO A O 1
ATOM 635 N N . ASP A 1 82 ? -21.153 -8.469 52.200 1.00 57.72 82 ASP A N 1
ATOM 636 C CA . ASP A 1 82 ? -20.870 -7.812 53.490 1.00 57.72 82 ASP A CA 1
ATOM 637 C C . ASP A 1 82 ? -20.171 -8.757 54.483 1.00 57.72 82 ASP A C 1
ATOM 639 O O . ASP A 1 82 ? -19.578 -8.324 55.467 1.00 57.72 82 ASP A O 1
ATOM 643 N N . THR A 1 83 ? -20.190 -10.060 54.203 1.00 60.00 83 THR A N 1
ATOM 644 C CA . THR A 1 83 ? -19.468 -11.088 54.944 1.00 60.00 83 THR A CA 1
ATOM 645 C C . THR A 1 83 ? -18.532 -11.842 54.006 1.00 60.00 83 THR A C 1
ATOM 647 O O . THR A 1 83 ? -18.910 -12.765 53.287 1.00 60.00 83 THR A O 1
ATOM 650 N N . VAL A 1 84 ? -17.262 -11.440 54.014 1.00 60.78 84 VAL A N 1
ATOM 651 C CA . VAL A 1 84 ? -16.167 -12.307 53.579 1.00 60.78 84 VAL A CA 1
ATOM 652 C C . VAL A 1 84 ? -15.710 -13.041 54.830 1.00 60.78 84 VAL A C 1
ATOM 654 O O . VAL A 1 84 ? -15.048 -12.447 55.677 1.00 60.78 84 VAL A O 1
ATOM 657 N N . TYR A 1 85 ? -16.107 -14.304 54.983 1.00 59.53 85 TYR A N 1
ATOM 658 C CA . TYR A 1 85 ? -15.614 -15.113 56.094 1.00 59.53 85 TYR A CA 1
ATOM 659 C C . TYR A 1 85 ? -14.097 -15.250 55.964 1.00 59.53 85 TYR A C 1
ATOM 661 O O . TYR A 1 85 ? -13.597 -15.757 54.956 1.00 59.53 85 TYR A O 1
ATOM 669 N N . ALA A 1 86 ? -13.362 -14.783 56.973 1.00 68.50 86 ALA A N 1
ATOM 670 C CA . ALA A 1 86 ? -11.934 -15.050 57.052 1.00 68.50 86 ALA A CA 1
ATOM 671 C C . ALA A 1 86 ? -11.716 -16.576 57.146 1.00 68.50 86 ALA A C 1
ATOM 673 O O . ALA A 1 86 ? -12.554 -17.268 57.734 1.00 68.50 86 ALA A O 1
ATOM 674 N N . PRO A 1 87 ? -10.612 -17.129 56.612 1.00 65.38 87 PRO A N 1
ATOM 675 C CA . PRO A 1 87 ? -10.329 -18.568 56.683 1.00 65.38 87 PRO A CA 1
ATOM 676 C C . PRO A 1 87 ? -10.427 -19.140 58.109 1.00 65.38 87 PRO A C 1
ATOM 678 O O . PRO A 1 87 ? -10.898 -20.257 58.306 1.00 65.38 87 PRO A O 1
ATOM 681 N N . GLU A 1 88 ? -10.070 -18.329 59.103 1.00 64.19 88 GLU A N 1
ATOM 682 C CA . GLU A 1 88 ? -10.155 -18.628 60.537 1.00 64.19 88 GLU A CA 1
ATOM 683 C C . GLU A 1 88 ? -11.608 -18.814 61.021 1.00 64.19 88 GLU A C 1
ATOM 685 O O . GLU A 1 88 ? -11.906 -19.712 61.806 1.00 64.19 88 GLU A O 1
ATOM 690 N N . GLN A 1 89 ? -12.555 -18.028 60.498 1.00 63.56 89 GLN A N 1
ATOM 691 C CA . GLN A 1 89 ? -13.982 -18.154 60.829 1.00 63.56 89 GLN A CA 1
ATOM 692 C C . GLN A 1 89 ? -14.604 -19.421 60.224 1.00 63.56 89 GLN A C 1
ATOM 694 O O . GLN A 1 89 ? -15.529 -19.998 60.796 1.00 63.56 89 GLN A O 1
ATOM 699 N N . LEU A 1 90 ? -14.073 -19.886 59.089 1.00 64.88 90 LEU A N 1
ATOM 700 C CA . LEU A 1 90 ? -14.488 -21.142 58.461 1.00 64.88 90 LEU A CA 1
ATOM 701 C C . LEU A 1 90 ? -13.956 -22.368 59.218 1.00 64.88 90 LEU A C 1
ATOM 703 O O . LEU A 1 90 ? -14.642 -23.390 59.254 1.00 64.88 90 LEU A O 1
ATOM 707 N N . GLN A 1 91 ? -12.789 -22.270 59.863 1.00 61.56 91 GLN A N 1
ATOM 708 C CA . GLN A 1 91 ? -12.232 -23.340 60.701 1.00 61.56 91 GLN A CA 1
ATOM 709 C C . GLN A 1 91 ? -13.063 -23.574 61.970 1.00 61.56 91 GLN A C 1
ATOM 711 O O . GLN A 1 91 ? -13.431 -24.715 62.239 1.00 61.56 91 GLN A O 1
ATOM 716 N N . ASN A 1 92 ? -13.482 -22.513 62.667 1.00 58.62 92 ASN A N 1
ATOM 717 C CA . ASN A 1 92 ? -14.304 -22.639 63.880 1.00 58.62 92 ASN A CA 1
ATOM 718 C C . ASN A 1 92 ? -15.714 -23.194 63.608 1.00 58.62 92 ASN A C 1
ATOM 720 O O . ASN A 1 92 ? -16.299 -23.851 64.464 1.00 58.62 92 ASN A O 1
ATOM 724 N N . SER A 1 93 ? -16.261 -22.983 62.404 1.00 61.56 93 SER A N 1
ATOM 725 C CA . SER A 1 93 ? -17.541 -23.591 61.999 1.00 61.56 93 SER A CA 1
ATOM 726 C C . SER A 1 93 ? -17.452 -25.105 61.756 1.00 61.56 93 SER A C 1
ATOM 728 O O . SER A 1 93 ? -18.474 -25.787 61.735 1.00 61.56 93 SER A O 1
ATOM 730 N N . ARG A 1 94 ? -16.234 -25.632 61.566 1.00 61.69 94 ARG A N 1
ATOM 731 C CA . ARG A 1 94 ? -15.967 -27.048 61.279 1.00 61.69 94 ARG A CA 1
ATOM 732 C C . ARG A 1 94 ? -15.666 -27.885 62.525 1.00 61.69 94 ARG A C 1
ATOM 734 O O . ARG A 1 94 ? -15.493 -29.089 62.379 1.00 61.69 94 ARG A O 1
ATOM 741 N N . GLY A 1 95 ? -15.667 -27.282 63.718 1.00 59.12 95 GLY A N 1
ATOM 742 C CA . GLY A 1 95 ? -15.602 -28.009 64.989 1.00 59.12 95 GLY A CA 1
ATOM 743 C C . GLY A 1 95 ? -14.298 -28.775 65.233 1.00 59.12 95 GLY A C 1
ATOM 744 O O . GLY A 1 95 ? -14.353 -29.852 65.822 1.00 59.12 95 GLY A O 1
ATOM 745 N N . TYR A 1 96 ? -13.161 -28.241 64.775 1.00 50.78 96 TYR A N 1
ATOM 746 C CA . TYR A 1 96 ? -11.829 -28.696 65.195 1.00 50.78 96 TYR A CA 1
ATOM 747 C C . TYR A 1 96 ? -11.281 -27.801 66.301 1.00 50.78 96 TYR A C 1
ATOM 749 O O . TYR A 1 96 ? -11.436 -26.566 66.166 1.00 50.78 96 TYR A O 1
#

Sequence (96 aa):
MSETKMFLMSAGLSLACSALLVAAFSYTDKSSQIEALAKQSKKPVYLSTQEKMNKEMADIMLPLLQKQRKEEEARKKIKKPDTVYAPEQLQNSRGY